Protein AF-A0AAU9D5F9-F1 (afdb_monomer)

Sequence (77 aa):
MDINKNIGYLNLPNFDNENFKKKLLKILKEVKGKKKLIIDIRNNKGGLTGNAMWLLSYLTNKKITFVFEYNNKKLKK

Foldseek 3Di:
DCPDPQEQEAEALEQADPCLVVVVVVSCVVNPPRPHYDYHCPNYPYHDPVSVVVVVVVVDPDDDDDDDDDPPPPPPD

Secondary structure (DSSP, 8-state):
--GGGSEEEEE---S--TTHHHHHHHHHHHTTT-SEEEEE-TT-----HHHHHHHHHHH--S--PPP----------

Radius of gyration: 16.39 Å; Cα contacts (8 Å, |Δi|>4): 62; chains: 1; bounding box: 51×30×39 Å

InterPro domains:
  IPR005151 Tail specific protease [PF03572] (6-73)
  IPR029045 ClpP/crotonase-like domain superfamily [SSF52096] (3-71)

Mean predicted aligned error: 7.56 Å

Orga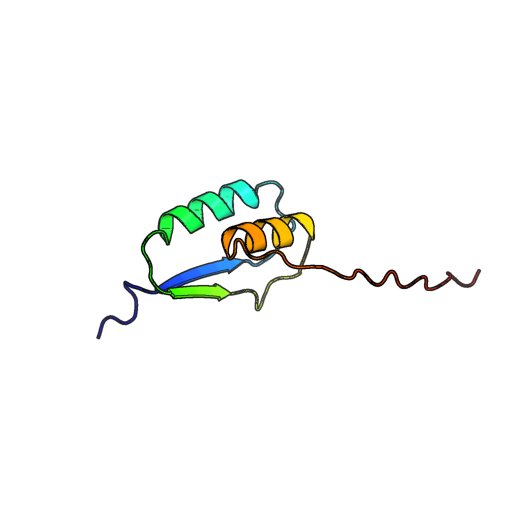nism: NCBI:txid2996794

Nearest PDB structures (foldseek):
  4xd7-assembly1_A  TM=3.746E-01  e=1.685E+00  Bacillus sp. PS3
  4xd7-assembly1_C  TM=3.872E-01  e=2.074E+00  Bacillus sp. PS3
  1sky-assembly1_B  TM=3.843E-01  e=3.608E+00  Bacillus sp. PS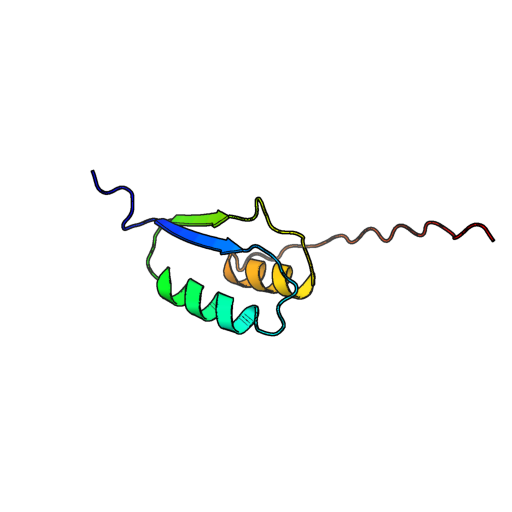3
  8h9l-assembly1_C  TM=3.660E-01  e=5.464E+00  Homo sapiens

pLDDT: mean 82.78, std 13.15, range [36.88, 95.12]

Solvent-accessible surface area (backbone atoms only — not comparable to full-atom values): 5047 Å² total; per-residue (Å²): 133,84,77,65,85,44,49,23,81,46,82,42,59,55,35,66,53,92,60,45,68,64,54,50,54,53,52,52,60,74,36,58,91,36,88,38,76,47,77,47,51,90,72,36,81,47,63,43,63,70,49,54,53,54,52,48,60,74,76,42,90,70,90,76,88,83,85,83,83,78,80,81,75,73,77,82,125

Structure (mmCIF, N/CA/C/O backbone):
data_AF-A0AAU9D5F9-F1
#
_entry.id   AF-A0AAU9D5F9-F1
#
loop_
_atom_site.group_PDB
_atom_site.id
_atom_site.type_symbol
_atom_site.label_atom_id
_atom_site.label_alt_id
_atom_site.label_comp_id
_atom_site.label_asym_id
_atom_site.label_entity_id
_atom_site.label_seq_id
_atom_site.pdbx_PDB_ins_code
_atom_site.Cartn_x
_atom_site.Cartn_y
_atom_site.Cartn_z
_atom_site.occupancy
_atom_site.B_iso_or_equiv
_atom_site.auth_seq_id
_atom_site.auth_comp_id
_atom_site.auth_asym_id
_atom_site.auth_atom_id
_atom_site.pdbx_PDB_model_num
ATOM 1 N N . MET A 1 1 ? -28.976 10.009 -1.009 1.00 36.88 1 MET A N 1
ATOM 2 C CA . MET A 1 1 ? -28.492 9.060 0.020 1.00 36.88 1 MET A CA 1
ATOM 3 C C . MET A 1 1 ? -26.982 8.929 -0.110 1.00 36.88 1 MET A C 1
ATOM 5 O O . MET A 1 1 ? -26.484 8.612 -1.180 1.00 36.88 1 MET A O 1
ATOM 9 N N . ASP A 1 2 ? -26.265 9.281 0.951 1.00 42.94 2 ASP A N 1
ATOM 10 C CA . ASP A 1 2 ? -24.832 9.595 0.973 1.00 42.94 2 ASP A CA 1
ATOM 11 C C . ASP A 1 2 ? -23.986 8.311 1.156 1.00 42.94 2 ASP A C 1
ATOM 13 O O . ASP A 1 2 ? -23.492 8.011 2.241 1.00 42.94 2 ASP A O 1
ATOM 17 N N . ILE A 1 3 ? -23.846 7.505 0.095 1.00 50.22 3 ILE A N 1
ATOM 18 C CA . ILE A 1 3 ? -22.988 6.294 0.069 1.00 50.22 3 ILE A CA 1
ATOM 19 C C . ILE A 1 3 ? -21.491 6.637 0.278 1.00 50.22 3 ILE A C 1
ATOM 21 O O . ILE A 1 3 ? -20.685 5.775 0.638 1.00 50.22 3 ILE A O 1
ATOM 25 N N . ASN A 1 4 ? -21.117 7.912 0.127 1.00 57.34 4 ASN A N 1
ATOM 26 C CA . ASN A 1 4 ? -19.746 8.345 -0.148 1.00 57.34 4 ASN A CA 1
ATOM 27 C C . ASN A 1 4 ? -18.904 8.744 1.075 1.00 57.34 4 ASN A C 1
ATOM 29 O O . ASN A 1 4 ? -17.684 8.856 0.963 1.00 57.34 4 ASN A O 1
ATOM 33 N N . LYS A 1 5 ? -19.481 8.927 2.270 1.00 66.69 5 LYS A N 1
ATOM 34 C CA . LYS A 1 5 ? -18.682 9.374 3.433 1.00 66.69 5 LYS A CA 1
ATOM 35 C C . LYS A 1 5 ? -17.873 8.271 4.106 1.00 66.69 5 LYS A C 1
ATOM 37 O O . LYS A 1 5 ? -16.927 8.591 4.822 1.00 66.69 5 LYS A O 1
ATOM 42 N N . ASN A 1 6 ? -18.189 7.000 3.869 1.00 84.12 6 ASN A N 1
ATOM 43 C CA . ASN A 1 6 ? -17.573 5.880 4.590 1.00 84.12 6 ASN A CA 1
ATOM 44 C C . ASN A 1 6 ? -16.709 4.953 3.716 1.00 84.12 6 ASN A C 1
ATOM 46 O O . ASN A 1 6 ? -16.176 3.953 4.201 1.00 84.12 6 ASN A O 1
ATOM 50 N N . ILE A 1 7 ? -16.578 5.281 2.431 1.00 87.88 7 ILE A N 1
ATOM 51 C CA . ILE A 1 7 ? -15.714 4.577 1.487 1.00 87.88 7 ILE A CA 1
ATOM 52 C C . ILE A 1 7 ? -14.533 5.498 1.173 1.00 87.88 7 ILE A C 1
ATOM 54 O O . ILE A 1 7 ? -14.722 6.631 0.738 1.00 87.88 7 ILE A O 1
ATOM 58 N N . GLY A 1 8 ? -13.317 5.040 1.450 1.00 87.62 8 GLY A N 1
ATOM 59 C CA . GLY A 1 8 ? -12.098 5.645 0.927 1.00 87.62 8 GLY A CA 1
ATOM 60 C C . GLY A 1 8 ? -11.877 5.203 -0.517 1.00 87.62 8 GLY A C 1
ATOM 61 O O . GLY A 1 8 ? -12.157 4.054 -0.855 1.00 87.62 8 GLY A O 1
ATOM 62 N N . TYR A 1 9 ? -11.363 6.094 -1.358 1.00 88.88 9 TYR A N 1
ATOM 63 C CA . TYR A 1 9 ? -11.036 5.792 -2.748 1.00 88.88 9 TYR A CA 1
ATOM 64 C C . TYR A 1 9 ? -9.587 6.179 -3.034 1.00 88.88 9 TYR A C 1
ATOM 66 O O . TYR A 1 9 ? -9.176 7.303 -2.749 1.00 88.88 9 TYR A O 1
ATOM 74 N N . LEU A 1 10 ? -8.821 5.246 -3.593 1.00 87.88 10 LEU A N 1
ATOM 75 C CA . LEU A 1 10 ? -7.419 5.417 -3.948 1.00 87.88 10 LEU A CA 1
ATOM 76 C C . LEU A 1 10 ? -7.212 4.976 -5.401 1.00 87.88 10 LEU A C 1
ATOM 78 O O . LEU A 1 10 ? -7.424 3.812 -5.719 1.00 87.88 10 LEU A O 1
ATOM 82 N N . ASN A 1 11 ? -6.757 5.883 -6.266 1.00 89.75 11 ASN A N 1
ATOM 83 C CA . ASN A 1 11 ? -6.353 5.562 -7.637 1.00 89.75 11 ASN A CA 1
ATOM 84 C C . ASN A 1 11 ? -4.824 5.426 -7.722 1.00 89.75 11 ASN A C 1
ATOM 86 O O . ASN A 1 11 ? -4.104 6.365 -7.375 1.00 89.75 11 ASN A O 1
ATOM 90 N N . LEU A 1 12 ? -4.335 4.276 -8.191 1.00 90.56 12 LEU A N 1
ATO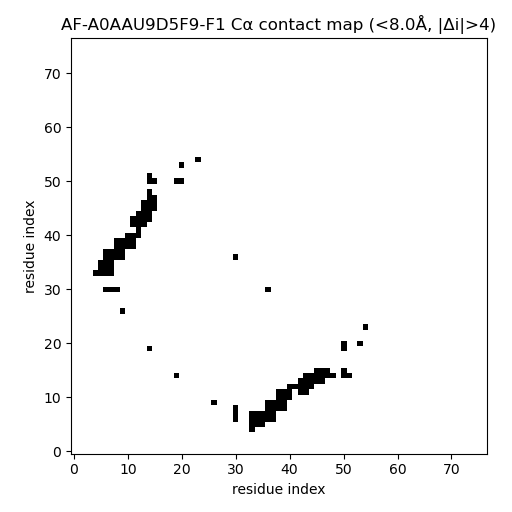M 91 C CA . LEU A 1 12 ? -2.909 3.978 -8.344 1.00 90.56 12 LEU A CA 1
ATOM 92 C C . LEU A 1 12 ? -2.597 3.671 -9.815 1.00 90.56 12 LEU A C 1
ATOM 94 O O . LEU A 1 12 ? -2.746 2.525 -10.229 1.00 90.56 12 LEU A O 1
ATOM 98 N N . PRO A 1 13 ? -2.137 4.649 -10.614 1.00 90.81 13 PRO A N 1
ATOM 99 C CA . PRO A 1 13 ? -1.845 4.441 -12.037 1.00 90.81 13 PRO A CA 1
ATOM 100 C C . PRO A 1 13 ? -0.475 3.793 -12.326 1.00 90.81 13 PRO A C 1
ATOM 102 O O . PRO A 1 13 ? -0.197 3.443 -13.471 1.00 90.81 13 PRO A O 1
ATOM 105 N N . ASN A 1 14 ? 0.412 3.663 -11.335 1.00 91.44 14 ASN A N 1
ATOM 106 C CA . ASN A 1 14 ? 1.703 2.970 -11.451 1.00 91.44 14 ASN A CA 1
ATOM 107 C C . ASN A 1 14 ? 2.320 2.698 -10.069 1.00 91.44 14 ASN A C 1
ATOM 109 O O . ASN A 1 14 ? 1.916 3.294 -9.065 1.00 91.44 14 ASN A O 1
ATOM 113 N N . PHE A 1 15 ? 3.336 1.835 -10.049 1.00 93.06 15 PHE A N 1
ATOM 114 C CA . PHE A 1 15 ? 4.203 1.548 -8.904 1.00 93.06 15 PHE A CA 1
ATOM 115 C C . PHE A 1 15 ? 5.641 2.069 -9.085 1.00 93.06 15 PHE A C 1
ATOM 117 O O . PHE A 1 15 ? 6.476 1.824 -8.224 1.00 93.06 15 PHE A O 1
ATOM 124 N N . ASP A 1 16 ? 5.951 2.809 -10.153 1.00 87.38 16 ASP A N 1
ATOM 125 C CA . ASP A 1 16 ? 7.323 3.249 -10.487 1.00 87.38 16 ASP A CA 1
ATOM 126 C C . ASP A 1 16 ? 7.768 4.562 -9.834 1.00 87.38 16 ASP A C 1
ATOM 128 O O . ASP A 1 16 ? 8.894 5.014 -10.017 1.00 87.38 16 ASP A O 1
ATOM 132 N N . ASN A 1 17 ? 6.898 5.220 -9.070 1.00 79.00 17 ASN A N 1
ATOM 133 C CA . ASN A 1 17 ? 7.226 6.522 -8.502 1.00 79.00 17 ASN A CA 1
ATOM 134 C C . ASN A 1 17 ? 8.226 6.399 -7.332 1.00 79.00 17 ASN A C 1
ATOM 136 O O . ASN A 1 17 ? 7.917 5.768 -6.323 1.00 79.00 17 ASN A O 1
ATOM 140 N N . GLU A 1 18 ? 9.368 7.088 -7.394 1.00 77.12 18 GLU A N 1
ATOM 141 C CA . GLU A 1 18 ? 10.340 7.143 -6.281 1.00 77.12 18 GLU A CA 1
ATOM 142 C C . GLU A 1 18 ? 9.715 7.669 -4.973 1.00 77.12 18 GLU A C 1
ATOM 144 O O . GLU A 1 18 ? 10.058 7.238 -3.874 1.00 77.12 18 GLU A O 1
ATOM 149 N N . ASN A 1 19 ? 8.705 8.537 -5.083 1.00 85.69 19 ASN A N 1
ATOM 150 C CA . ASN A 1 19 ? 7.938 9.079 -3.962 1.00 85.69 19 ASN A CA 1
ATOM 151 C C . ASN A 1 19 ? 6.646 8.297 -3.658 1.00 85.69 19 ASN A C 1
ATOM 153 O O . ASN A 1 19 ? 5.787 8.800 -2.923 1.00 85.69 19 ASN A O 1
ATOM 157 N N . PHE A 1 20 ? 6.478 7.083 -4.198 1.00 87.62 20 PHE A N 1
ATOM 158 C CA . PHE A 1 20 ? 5.274 6.260 -4.029 1.00 87.62 20 PHE A CA 1
ATOM 159 C C . PHE A 1 20 ? 4.881 6.115 -2.557 1.00 87.62 20 PHE A C 1
ATOM 161 O O . PHE A 1 20 ? 3.745 6.413 -2.194 1.00 87.62 20 PHE A O 1
ATOM 168 N N . LYS A 1 21 ? 5.837 5.760 -1.689 1.00 87.38 21 LYS A N 1
ATOM 169 C CA . LYS A 1 21 ? 5.589 5.564 -0.251 1.00 87.38 21 LYS A CA 1
ATOM 170 C C . LYS A 1 21 ? 5.038 6.824 0.415 1.00 87.38 21 LYS A C 1
ATOM 172 O O . LYS A 1 21 ? 4.033 6.768 1.117 1.00 87.38 21 LYS A O 1
ATOM 177 N N . LYS A 1 22 ? 5.644 7.988 0.149 1.00 89.25 22 LYS A N 1
ATOM 178 C CA . LYS A 1 22 ? 5.206 9.277 0.712 1.00 89.25 22 LYS A CA 1
ATOM 179 C C . LYS A 1 22 ? 3.800 9.655 0.235 1.00 89.25 22 LYS A C 1
ATOM 181 O O . LYS A 1 22 ? 2.987 10.109 1.040 1.00 89.25 22 LYS A O 1
ATOM 186 N N . LYS A 1 23 ? 3.498 9.448 -1.052 1.00 84.75 23 LYS A N 1
ATOM 187 C CA . LYS A 1 23 ? 2.163 9.702 -1.623 1.00 84.75 23 LYS A CA 1
ATOM 188 C C . LYS A 1 23 ? 1.115 8.759 -1.039 1.00 84.75 23 LYS A C 1
ATOM 190 O O . LYS A 1 23 ? 0.064 9.219 -0.605 1.00 84.75 23 LYS A O 1
ATOM 195 N N . LEU A 1 24 ? 1.428 7.470 -0.956 1.00 86.50 24 LEU A N 1
ATOM 196 C CA . LEU A 1 24 ? 0.536 6.472 -0.388 1.00 86.50 24 LEU A CA 1
ATOM 197 C C . LEU A 1 24 ? 0.272 6.741 1.104 1.00 86.50 24 LEU A C 1
ATOM 199 O O . LEU A 1 24 ? -0.885 6.731 1.501 1.00 86.50 24 LEU A O 1
ATOM 203 N N . LEU A 1 25 ? 1.278 7.117 1.911 1.00 88.56 25 LEU A N 1
ATOM 204 C CA . LEU A 1 25 ? 1.060 7.571 3.298 1.00 88.56 25 LEU A CA 1
ATOM 205 C C . LEU A 1 25 ? 0.085 8.743 3.393 1.00 88.56 25 LEU A C 1
ATOM 207 O O . LEU A 1 25 ? -0.753 8.773 4.293 1.00 88.56 25 LEU A O 1
ATOM 211 N N . LYS A 1 26 ? 0.224 9.735 2.507 1.00 87.94 26 LYS A N 1
ATOM 212 C CA . LYS A 1 26 ? -0.646 10.913 2.507 1.00 87.94 26 LYS A CA 1
ATOM 213 C C . LYS A 1 26 ? -2.096 10.503 2.240 1.00 87.94 26 LYS A C 1
ATOM 215 O O . LYS A 1 26 ? -2.969 10.851 3.026 1.00 87.94 26 LYS A O 1
ATOM 220 N N . ILE A 1 27 ? -2.325 9.690 1.213 1.00 81.69 27 ILE A N 1
ATOM 221 C CA . ILE A 1 27 ? -3.676 9.254 0.843 1.00 81.69 27 ILE A CA 1
ATOM 222 C C . ILE A 1 27 ? -4.264 8.315 1.907 1.00 81.69 27 ILE A C 1
ATOM 224 O O . ILE A 1 27 ? -5.427 8.444 2.274 1.00 81.69 27 ILE A O 1
ATOM 228 N N . LEU A 1 28 ? -3.457 7.419 2.486 1.00 84.00 28 LEU A N 1
ATOM 229 C CA . LEU A 1 28 ? -3.892 6.541 3.578 1.00 84.00 28 LEU A CA 1
ATOM 230 C C . LEU A 1 28 ? -4.319 7.321 4.827 1.00 84.00 28 LEU A C 1
ATOM 232 O O . LEU A 1 28 ? -5.252 6.909 5.514 1.00 84.00 28 LEU A O 1
ATOM 236 N N . LYS A 1 29 ? -3.685 8.467 5.112 1.00 87.00 29 LYS A N 1
ATOM 237 C CA . LYS A 1 29 ? -4.141 9.378 6.174 1.00 87.00 29 LYS A CA 1
ATOM 238 C C . LYS A 1 29 ? -5.501 9.996 5.845 1.00 87.00 29 LYS A C 1
ATOM 240 O O . LYS A 1 29 ? -6.331 10.096 6.742 1.00 87.00 29 L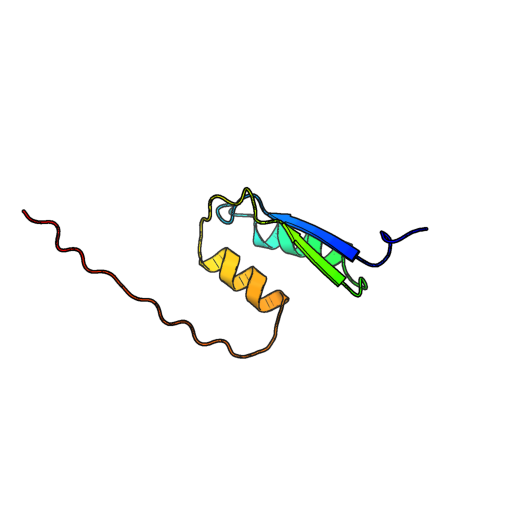YS A O 1
ATOM 245 N N . GLU A 1 30 ? -5.743 10.364 4.589 1.00 83.88 30 GLU A N 1
ATOM 246 C CA . GLU A 1 30 ? -7.012 10.957 4.129 1.00 83.88 30 GLU A CA 1
ATOM 247 C C . GLU A 1 30 ? -8.185 9.961 4.191 1.00 83.88 30 GLU A C 1
ATOM 249 O O . GLU A 1 30 ? -9.326 10.355 4.434 1.00 83.88 30 GLU A O 1
ATOM 254 N N . VAL A 1 31 ? -7.913 8.660 4.039 1.00 83.31 31 VAL A N 1
ATOM 255 C CA . VAL A 1 31 ? -8.924 7.592 4.172 1.00 83.31 31 VAL A CA 1
ATOM 256 C C . VAL A 1 31 ? -8.948 6.936 5.558 1.00 83.31 31 VAL A C 1
ATOM 258 O O . VAL A 1 31 ? -9.686 5.972 5.775 1.00 83.31 31 VAL A O 1
ATOM 261 N N . LYS A 1 32 ? -8.180 7.453 6.527 1.00 82.50 32 LYS A N 1
ATOM 262 C CA . LYS A 1 32 ? -8.172 6.937 7.901 1.00 82.50 32 LYS A CA 1
ATOM 263 C C . LYS A 1 32 ? -9.563 7.096 8.526 1.00 82.50 32 LYS A C 1
ATOM 265 O O . LYS A 1 32 ? -10.171 8.158 8.459 1.00 82.50 32 LYS A O 1
ATOM 270 N N . GLY A 1 33 ? -10.072 6.027 9.138 1.00 82.44 33 GLY A N 1
ATOM 271 C CA . GLY A 1 33 ? -11.404 6.003 9.757 1.00 82.44 33 GLY A CA 1
ATOM 272 C C . GLY A 1 33 ? -12.553 5.645 8.807 1.00 82.44 33 GLY A C 1
ATOM 273 O O . GLY A 1 33 ? -13.679 5.465 9.268 1.00 82.44 33 GLY A O 1
ATOM 274 N N . LYS A 1 34 ? -12.294 5.476 7.501 1.00 86.44 34 LYS A N 1
ATOM 275 C CA . LYS A 1 34 ? -13.268 4.906 6.557 1.00 86.44 34 LYS A CA 1
ATOM 276 C C . LYS A 1 34 ? -13.385 3.399 6.803 1.00 86.44 34 LYS A C 1
ATOM 278 O O . LYS A 1 34 ? -12.374 2.715 6.937 1.00 86.44 34 LYS A O 1
ATOM 283 N N . LYS A 1 35 ? -14.609 2.859 6.840 1.00 87.12 35 LYS A N 1
ATOM 284 C CA . LYS A 1 35 ? -14.836 1.413 7.057 1.00 87.12 35 LYS A CA 1
ATOM 285 C C . LYS A 1 35 ? -14.581 0.563 5.810 1.00 8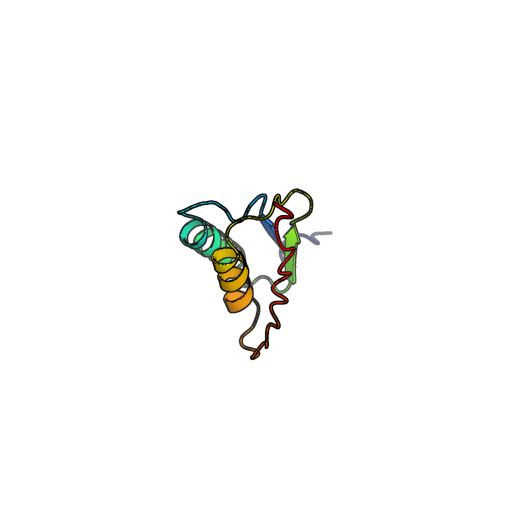7.12 35 LYS A C 1
ATOM 287 O O . LYS A 1 35 ? -14.469 -0.653 5.918 1.00 87.12 35 LYS A O 1
ATOM 292 N N . LYS A 1 36 ? -14.560 1.180 4.628 1.00 89.62 36 LYS A N 1
ATOM 293 C CA . LYS A 1 36 ? -14.381 0.512 3.334 1.00 89.62 36 LYS A CA 1
ATOM 294 C C . LYS A 1 36 ? -13.332 1.261 2.521 1.00 89.62 36 LYS A C 1
ATOM 296 O O . LYS A 1 36 ? -13.246 2.484 2.620 1.00 89.62 36 LYS A O 1
ATOM 301 N N . LEU A 1 37 ? -12.573 0.542 1.702 1.00 89.56 37 LEU A N 1
ATOM 302 C CA . LEU A 1 37 ? -11.556 1.105 0.817 1.00 89.56 37 LEU A CA 1
ATOM 303 C C . LEU A 1 37 ? -11.708 0.499 -0.580 1.00 89.56 37 LEU A C 1
ATOM 305 O O . LEU A 1 37 ? -11.785 -0.719 -0.715 1.00 89.56 37 LEU A O 1
ATOM 309 N N . ILE A 1 38 ? -11.736 1.350 -1.601 1.00 91.31 38 ILE A N 1
ATOM 310 C CA . ILE A 1 38 ? -11.621 0.972 -3.011 1.00 91.31 38 ILE A CA 1
ATOM 311 C C . ILE A 1 38 ? -10.225 1.377 -3.477 1.00 91.31 38 ILE A C 1
ATOM 313 O O . ILE A 1 38 ? -9.835 2.538 -3.335 1.00 91.31 38 ILE A O 1
ATOM 317 N N . ILE A 1 39 ? -9.487 0.422 -4.040 1.00 91.88 39 ILE A N 1
ATOM 318 C CA . ILE A 1 39 ? -8.187 0.653 -4.671 1.00 91.88 39 ILE A CA 1
ATOM 319 C C . ILE A 1 39 ? -8.367 0.405 -6.166 1.00 91.88 39 ILE A C 1
ATOM 321 O O . ILE A 1 39 ? -8.565 -0.733 -6.587 1.00 91.88 39 ILE A O 1
ATOM 325 N N . ASP A 1 40 ? -8.336 1.470 -6.958 1.00 92.62 40 ASP A N 1
ATOM 326 C CA . ASP A 1 40 ? -8.439 1.394 -8.411 1.00 92.62 40 ASP A CA 1
ATOM 327 C C . ASP A 1 40 ? -7.049 1.209 -9.028 1.00 92.62 40 ASP A C 1
ATOM 329 O O . ASP A 1 40 ? -6.178 2.077 -8.917 1.00 92.62 40 ASP A O 1
ATOM 333 N N . ILE A 1 41 ? -6.858 0.054 -9.668 1.00 94.19 41 ILE A N 1
ATOM 334 C CA . ILE A 1 41 ? -5.636 -0.333 -10.384 1.00 94.19 41 ILE A CA 1
ATOM 335 C C . ILE A 1 41 ? -5.897 -0.621 -11.869 1.00 94.19 41 ILE A C 1
ATOM 337 O O . ILE A 1 41 ? -5.033 -1.179 -12.539 1.00 94.19 41 ILE A O 1
ATOM 341 N N . ARG A 1 42 ? -7.069 -0.256 -12.410 1.00 95.12 42 ARG A N 1
ATOM 342 C CA . ARG A 1 42 ? -7.460 -0.621 -13.789 1.00 95.12 42 ARG A CA 1
ATOM 343 C C . ARG A 1 42 ? -6.505 -0.077 -14.850 1.00 95.12 42 ARG A C 1
ATOM 345 O O . ARG A 1 42 ? -6.257 -0.740 -15.846 1.00 95.12 42 ARG A O 1
ATOM 352 N N . ASN A 1 43 ? -5.941 1.103 -14.602 1.00 93.94 43 ASN A N 1
ATOM 353 C CA . ASN A 1 43 ? -4.967 1.752 -15.483 1.00 93.94 43 ASN A CA 1
ATOM 354 C C . ASN A 1 43 ? -3.536 1.684 -14.920 1.00 93.94 43 ASN A C 1
ATOM 356 O O . ASN A 1 43 ? -2.696 2.509 -15.279 1.00 93.94 43 ASN A O 1
ATOM 360 N N . ASN A 1 44 ? -3.262 0.744 -14.007 1.00 93.62 44 ASN A N 1
ATOM 361 C CA . ASN A 1 44 ? -1.942 0.581 -13.412 1.00 93.62 44 ASN A CA 1
ATOM 362 C C . ASN A 1 44 ? -1.023 -0.210 -14.348 1.00 93.62 44 ASN A C 1
ATOM 364 O O . ASN A 1 44 ? -1.242 -1.397 -14.576 1.00 93.62 44 ASN A O 1
ATOM 368 N N . LYS A 1 45 ? 0.029 0.433 -14.869 1.00 93.12 45 LYS A N 1
ATOM 369 C CA . LYS A 1 45 ? 1.000 -0.206 -15.783 1.00 93.12 45 LYS A CA 1
ATOM 370 C C . LYS A 1 45 ? 2.024 -1.110 -15.081 1.00 93.12 45 LYS A C 1
ATOM 372 O O . LYS A 1 45 ? 2.950 -1.598 -15.721 1.00 93.12 45 LYS A O 1
ATOM 377 N N . GLY A 1 46 ? 1.863 -1.340 -13.782 1.00 92.06 46 GLY A N 1
ATOM 378 C CA . GLY A 1 46 ? 2.807 -2.076 -12.959 1.00 92.06 46 GLY A CA 1
ATOM 379 C C . GLY A 1 46 ? 3.920 -1.176 -12.438 1.00 92.06 46 GLY A C 1
ATOM 380 O O . GLY A 1 46 ? 3.698 0.001 -12.140 1.00 92.06 46 GLY A O 1
ATOM 381 N N . GLY A 1 47 ? 5.095 -1.776 -12.274 1.00 93.00 47 GLY A N 1
ATOM 382 C CA . GLY A 1 47 ? 6.302 -1.085 -11.866 1.00 93.00 47 GLY A CA 1
ATOM 383 C C . GLY A 1 47 ? 7.122 -1.842 -10.832 1.00 93.00 47 GLY A C 1
ATOM 384 O O . GLY A 1 47 ? 7.154 -3.073 -10.826 1.00 93.00 47 GLY A O 1
ATOM 385 N N . LEU A 1 48 ? 7.757 -1.112 -9.917 1.00 92.56 48 LEU A N 1
ATOM 386 C CA . LEU A 1 48 ? 8.554 -1.704 -8.841 1.00 92.56 48 LEU A CA 1
ATOM 387 C C . LEU A 1 48 ? 7.710 -2.602 -7.916 1.00 92.56 48 LEU A C 1
ATOM 389 O O . LEU A 1 48 ? 6.916 -2.115 -7.106 1.00 92.56 48 LEU A O 1
ATOM 393 N N . THR A 1 49 ? 7.966 -3.916 -7.938 1.00 90.06 49 THR A N 1
ATOM 394 C CA . THR A 1 49 ? 7.329 -4.907 -7.044 1.00 90.06 49 THR A CA 1
ATOM 395 C C . THR A 1 49 ? 7.434 -4.517 -5.569 1.00 90.06 49 THR A C 1
ATOM 397 O O . THR A 1 49 ? 6.493 -4.719 -4.803 1.00 90.06 49 THR A O 1
ATOM 400 N N . GLY A 1 50 ? 8.543 -3.890 -5.161 1.00 90.12 50 GLY A N 1
ATOM 401 C CA . GLY A 1 50 ? 8.730 -3.411 -3.789 1.00 90.12 50 GLY A CA 1
ATOM 402 C C . GLY A 1 50 ? 7.683 -2.380 -3.343 1.00 90.12 50 GLY A C 1
ATOM 403 O O . GLY A 1 50 ? 7.292 -2.376 -2.177 1.00 90.12 50 GLY A O 1
ATOM 404 N N . ASN A 1 51 ? 7.170 -1.550 -4.256 1.00 92.50 51 ASN A N 1
ATOM 405 C CA . ASN A 1 51 ? 6.120 -0.576 -3.951 1.00 92.50 51 ASN A CA 1
ATOM 406 C C . ASN A 1 51 ? 4.744 -1.245 -3.808 1.00 92.50 51 ASN A C 1
ATOM 408 O O . ASN A 1 51 ? 3.991 -0.899 -2.896 1.00 92.50 51 ASN A O 1
ATOM 412 N N . ALA A 1 52 ? 4.444 -2.258 -4.625 1.00 91.00 52 ALA A N 1
ATOM 413 C CA . ALA A 1 52 ? 3.246 -3.082 -4.453 1.00 91.00 52 ALA A CA 1
ATOM 414 C C . ALA A 1 52 ? 3.282 -3.876 -3.131 1.00 91.00 52 ALA A C 1
ATOM 416 O O . ALA A 1 52 ? 2.294 -3.906 -2.397 1.00 91.00 52 ALA A O 1
ATOM 417 N N . MET A 1 53 ? 4.444 -4.439 -2.775 1.00 90.50 53 MET A N 1
ATOM 418 C CA . MET A 1 53 ? 4.659 -5.133 -1.499 1.00 90.50 53 MET A CA 1
ATOM 419 C C . MET A 1 53 ? 4.427 -4.201 -0.302 1.00 90.50 53 MET A C 1
ATOM 421 O O . MET A 1 53 ? 3.829 -4.587 0.701 1.00 90.50 53 MET A O 1
ATOM 425 N N . TRP A 1 54 ? 4.862 -2.947 -0.425 1.00 90.06 54 TRP A N 1
ATOM 426 C CA . TRP A 1 54 ? 4.672 -1.937 0.608 1.00 90.06 54 TRP A CA 1
ATOM 427 C C . TRP A 1 54 ? 3.203 -1.509 0.748 1.00 90.06 54 TRP A C 1
ATOM 429 O O . TRP A 1 54 ? 2.737 -1.299 1.863 1.00 90.06 54 TRP A O 1
ATOM 439 N N . LEU A 1 55 ? 2.431 -1.441 -0.345 1.00 91.25 55 LEU A N 1
ATOM 440 C CA . LEU A 1 55 ? 0.975 -1.272 -0.249 1.00 91.25 55 LEU A CA 1
ATOM 441 C C . LEU A 1 55 ? 0.336 -2.445 0.501 1.00 91.25 55 LEU A C 1
ATOM 443 O O . LEU A 1 55 ? -0.462 -2.227 1.410 1.00 91.25 55 LEU A O 1
ATOM 447 N N . LEU A 1 56 ? 0.703 -3.680 0.160 1.00 91.50 56 LEU A N 1
ATOM 448 C CA . LEU A 1 56 ? 0.144 -4.865 0.804 1.00 91.50 56 LEU A CA 1
ATOM 449 C C . LEU A 1 56 ? 0.394 -4.880 2.316 1.00 91.50 56 LEU A C 1
ATOM 451 O O . LEU A 1 56 ? -0.528 -5.192 3.070 1.00 91.50 56 LEU A O 1
ATOM 455 N N . SER A 1 57 ? 1.589 -4.480 2.767 1.00 89.38 57 SER A N 1
ATOM 456 C CA . SER A 1 57 ? 1.896 -4.416 4.203 1.00 89.38 57 SER A CA 1
ATOM 457 C C . SER A 1 57 ? 1.021 -3.419 4.972 1.00 89.38 57 SER A C 1
ATOM 459 O O . SER A 1 57 ? 0.897 -3.534 6.184 1.00 89.38 57 SER A O 1
ATOM 461 N N . TYR A 1 58 ? 0.404 -2.444 4.292 1.00 87.94 58 TYR A N 1
ATOM 462 C CA . TYR A 1 58 ? -0.590 -1.545 4.894 1.00 87.94 58 TYR A CA 1
ATOM 463 C C . TYR A 1 58 ? -2.003 -2.125 4.929 1.00 87.94 58 TYR A C 1
ATOM 465 O O . TYR A 1 58 ? -2.809 -1.720 5.765 1.00 87.94 58 TYR A O 1
ATOM 473 N N . LEU A 1 59 ? -2.328 -3.035 4.012 1.00 88.44 59 LEU A N 1
ATOM 474 C CA . LEU A 1 59 ? -3.664 -3.623 3.910 1.00 88.44 59 LEU A CA 1
ATOM 475 C C . LEU A 1 59 ? -3.850 -4.797 4.867 1.00 88.44 59 LEU A C 1
ATOM 477 O O . LEU A 1 59 ? -4.981 -5.121 5.232 1.00 88.44 59 LEU A O 1
ATOM 481 N N . THR A 1 60 ? -2.766 -5.462 5.268 1.00 88.62 60 THR A N 1
ATOM 482 C CA . THR A 1 60 ? -2.857 -6.615 6.155 1.00 88.62 60 THR A CA 1
ATOM 483 C C . THR A 1 60 ? -1.572 -6.884 6.929 1.00 88.62 60 THR A C 1
ATO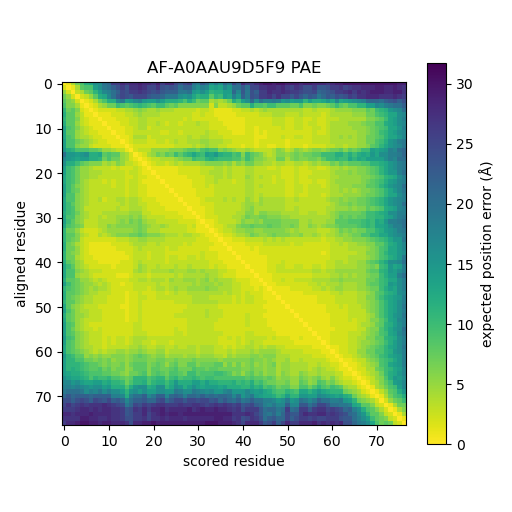M 485 O O . THR A 1 60 ? -0.471 -6.740 6.408 1.00 88.62 60 THR A O 1
ATOM 488 N N . ASN A 1 61 ? -1.740 -7.372 8.160 1.00 91.62 61 ASN A N 1
ATOM 489 C CA . ASN A 1 61 ? -0.659 -7.908 8.992 1.00 91.62 61 ASN A CA 1
ATOM 490 C C . ASN A 1 61 ? -0.516 -9.433 8.850 1.00 91.62 61 ASN A C 1
ATOM 492 O O . ASN A 1 61 ? 0.266 -10.056 9.569 1.00 91.62 61 ASN A O 1
ATOM 496 N N . LYS A 1 62 ? -1.309 -10.069 7.976 1.00 92.88 62 LYS A N 1
ATOM 497 C CA . LYS A 1 62 ? -1.208 -11.510 7.739 1.00 92.88 62 LYS A CA 1
ATOM 498 C C . LYS A 1 62 ? 0.131 -11.820 7.078 1.00 92.88 62 LYS A C 1
ATOM 500 O O . LYS A 1 62 ? 0.541 -11.138 6.142 1.00 92.88 62 LYS A O 1
ATOM 505 N N . LYS A 1 63 ? 0.787 -12.887 7.536 1.00 87.25 63 LYS A N 1
ATOM 506 C CA . LYS A 1 63 ? 1.945 -13.441 6.831 1.00 87.25 63 LYS A CA 1
ATOM 507 C C . LYS A 1 63 ? 1.460 -14.007 5.497 1.00 87.25 63 LYS A C 1
ATOM 509 O O . LYS A 1 63 ? 0.594 -14.878 5.483 1.00 87.25 63 LYS A O 1
ATOM 514 N N . ILE A 1 64 ? 1.996 -13.481 4.402 1.00 87.56 64 ILE A N 1
ATOM 515 C CA . ILE A 1 64 ? 1.703 -13.931 3.041 1.00 87.56 64 ILE A CA 1
ATOM 516 C C . ILE A 1 64 ? 3.003 -14.475 2.462 1.00 87.56 64 ILE A C 1
ATOM 518 O O . ILE A 1 64 ? 4.017 -13.777 2.446 1.00 87.56 64 ILE A O 1
ATOM 522 N N . THR A 1 65 ? 2.971 -15.725 2.013 1.00 87.19 65 THR A N 1
ATOM 523 C CA . THR A 1 65 ? 4.097 -16.356 1.324 1.00 87.19 65 THR A CA 1
ATOM 524 C C . THR A 1 65 ? 3.966 -16.093 -0.168 1.00 87.19 65 THR A C 1
ATOM 526 O O . THR A 1 65 ? 2.935 -16.403 -0.761 1.00 87.19 65 THR A O 1
ATOM 529 N N . PHE A 1 66 ? 5.017 -15.542 -0.771 1.00 82.69 66 PHE A N 1
ATOM 530 C CA . PHE A 1 66 ? 5.113 -15.368 -2.216 1.00 82.69 66 PHE A CA 1
ATOM 531 C C . PHE A 1 66 ? 5.991 -16.455 -2.811 1.00 82.69 66 PHE A C 1
ATOM 533 O O . PHE A 1 66 ? 7.098 -16.690 -2.328 1.00 82.69 66 PHE A O 1
ATOM 540 N N . VAL A 1 67 ? 5.510 -17.081 -3.879 1.00 81.88 67 VAL A N 1
ATOM 541 C CA . VAL A 1 67 ? 6.322 -17.951 -4.727 1.00 81.88 67 VAL A CA 1
ATOM 542 C C . VAL A 1 67 ? 6.639 -17.163 -5.989 1.00 81.88 67 VAL A C 1
ATOM 544 O O . VAL A 1 67 ? 5.734 -16.766 -6.720 1.00 81.88 67 VAL A O 1
ATOM 547 N N . PHE A 1 68 ? 7.922 -16.887 -6.209 1.00 77.94 68 PHE A N 1
ATOM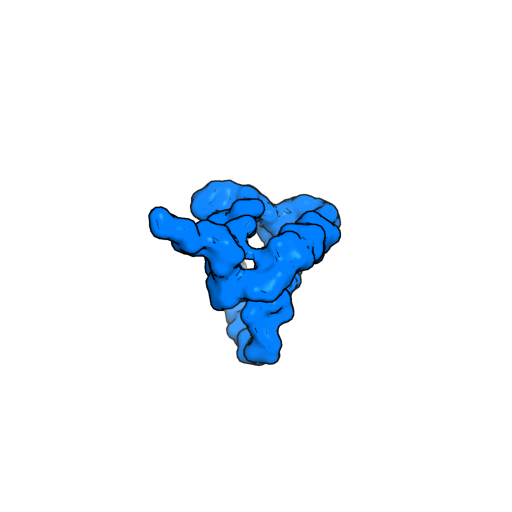 548 C CA . PHE A 1 68 ? 8.392 -16.258 -7.437 1.00 77.94 68 PHE A CA 1
ATOM 549 C C . PHE A 1 68 ? 8.894 -17.349 -8.375 1.00 77.94 68 PHE A C 1
ATOM 551 O O . PHE A 1 68 ? 9.924 -17.968 -8.118 1.00 77.94 68 PHE A O 1
ATOM 558 N N . GLU A 1 69 ? 8.171 -17.578 -9.466 1.00 76.31 69 GLU A N 1
ATOM 559 C CA . GLU A 1 69 ? 8.638 -18.457 -10.532 1.00 76.31 69 GLU A CA 1
ATOM 560 C C . GLU A 1 69 ? 9.567 -17.676 -11.462 1.00 76.31 69 GLU A C 1
ATOM 562 O O . GLU A 1 69 ? 9.142 -16.806 -12.225 1.00 76.31 69 GLU A O 1
ATOM 567 N N . TYR A 1 70 ? 10.862 -17.977 -11.388 1.00 70.94 70 TYR A N 1
ATOM 568 C CA . TYR A 1 70 ? 11.839 -17.419 -12.313 1.00 70.94 70 TYR A CA 1
ATOM 569 C C . TYR A 1 70 ? 11.853 -18.256 -13.593 1.00 70.94 70 TYR A C 1
ATOM 571 O O . TYR A 1 70 ? 12.409 -19.353 -13.641 1.00 70.94 70 TYR A O 1
ATOM 579 N N . ASN A 1 71 ? 11.229 -17.738 -14.650 1.00 70.75 71 ASN A N 1
ATOM 580 C CA . ASN A 1 71 ? 11.237 -18.392 -15.953 1.00 70.75 71 ASN A CA 1
ATOM 581 C C . ASN A 1 71 ? 12.580 -18.141 -16.659 1.00 70.75 71 ASN A C 1
ATOM 583 O O . ASN A 1 71 ? 12.764 -17.135 -17.345 1.00 70.75 71 ASN A O 1
ATOM 587 N N . ASN A 1 72 ? 13.521 -19.078 -16.520 1.00 59.34 72 ASN A N 1
ATOM 588 C CA . ASN A 1 72 ? 14.760 -19.107 -17.300 1.00 59.34 72 ASN A CA 1
ATOM 589 C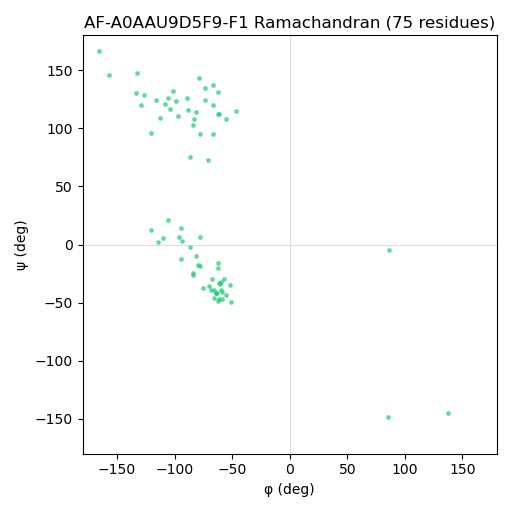 C . ASN A 1 72 ? 14.463 -19.496 -18.759 1.00 59.34 72 ASN A C 1
ATOM 591 O O . ASN A 1 72 ? 14.788 -20.599 -19.204 1.00 59.34 72 ASN A O 1
ATOM 595 N N . LYS A 1 73 ? 13.864 -18.593 -19.546 1.00 61.69 73 LYS A N 1
ATOM 596 C CA . LYS A 1 73 ? 13.935 -18.710 -21.007 1.00 61.69 73 LYS A CA 1
ATOM 597 C C . LYS A 1 73 ? 15.393 -18.485 -21.399 1.00 61.69 73 LYS A C 1
ATOM 599 O O . LYS A 1 73 ? 15.829 -17.346 -21.531 1.00 61.69 73 LYS A O 1
ATOM 604 N N . LYS A 1 74 ? 16.157 -19.575 -21.546 1.00 57.66 74 LYS A N 1
ATOM 605 C CA . LYS A 1 74 ? 17.478 -19.552 -22.187 1.00 57.66 74 LYS A CA 1
ATOM 606 C C . LYS A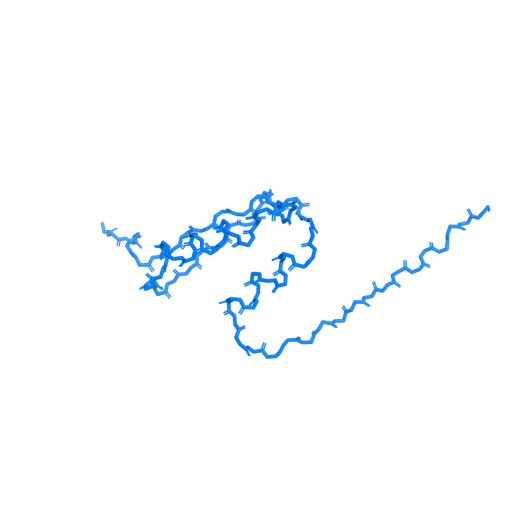 1 74 ? 17.342 -18.757 -23.486 1.00 57.66 74 LYS A C 1
ATOM 608 O O . LYS A 1 74 ? 16.621 -19.186 -24.387 1.00 57.66 74 LYS A O 1
ATOM 613 N N . LEU A 1 75 ? 18.017 -17.611 -23.566 1.00 58.78 75 LEU A N 1
ATOM 614 C CA . LEU A 1 75 ? 18.286 -16.940 -24.833 1.00 58.78 75 LEU A CA 1
ATOM 615 C C . LEU A 1 75 ? 18.987 -17.978 -25.714 1.00 58.78 75 LEU A C 1
ATOM 617 O O . LEU A 1 75 ? 20.111 -18.385 -25.411 1.00 58.78 75 LEU A O 1
ATOM 621 N N . LYS A 1 76 ? 18.287 -18.490 -26.732 1.00 50.16 76 LYS A N 1
ATOM 622 C CA . LYS A 1 76 ? 18.926 -19.296 -27.772 1.00 50.16 76 LYS A CA 1
ATOM 623 C C . LYS A 1 76 ? 19.936 -18.365 -28.450 1.00 50.16 76 LYS A C 1
ATOM 625 O O . LYS A 1 76 ? 19.522 -17.349 -29.002 1.00 50.16 76 LYS A O 1
ATOM 630 N N . LYS A 1 77 ? 21.226 -18.663 -28.262 1.00 49.50 77 LYS A N 1
ATOM 631 C CA . LYS A 1 77 ? 22.328 -18.064 -29.023 1.00 49.50 77 LYS A CA 1
ATOM 632 C C . LYS A 1 77 ? 22.188 -18.415 -30.496 1.00 49.50 77 LYS A C 1
ATOM 634 O O . LYS A 1 77 ? 21.684 -19.531 -30.765 1.00 49.50 77 LYS A O 1
#